Protein AF-A0A7S2C0X3-F1 (afdb_monomer_lite)

Organism: NCBI:txid236787

InterPro domains:
  IPR001841 Zinc finger, RING-type [PS50089] (4-76)
  IPR001841 Zinc finger, RING-type [SM00184] (4-76)
  IPR013083 Zinc finger, RING/FYVE/PHD-type [G3DSA:3.30.40.10] (1-85)
  IPR018957 Zinc finger, C3HC4 RING-type [PF00097] (43-76)
  IPR040176 RING finger protein RNF121/RNF175 [PTHR13407] (2-126)

pLDDT: mean 72.86, std 16.99, range [35.38, 92.75]

Sequence (144 aa):
KNVCALCGDDLQPSQALALAHPSQQHHHHHHHGGAGSPRKRKVDEPLFTLKCGHTFHESCIRGWTIVGKQNQCPYCVEPVDLSRILGSSPWQKQSLVWIHLLDAVRYLIVWHPIILAMAHFVVHMFYPHATLLAHHHHQAMRGN

Secondary structure (DSSP, 8-state):
--B-TTT--B---HHHHTT--S----------S---------TTPPEEE-TTS-EEEHHHHHHHHHTS---B-TTT-PBP-HHHHHHT-THHHHHHHHHHHHHHHHHHHHHHHHHHHHHHHHHHHHHHHHHHHHHHHHHHTT--

Foldseek 3Di:
DQAAPQPRAGPDDLVVCVPDDPDDDDDDDDDDDDDDDDDDRPSDFDWDAFPVRDIHGLVRVLCCCPVVVQQADPPPRHGGPVCVSCVVDPVVVVVVVVVVVVVVVVVVVVVVVVVVVVVVVVCVVVVVVVVVVVVVVVVVVVPD

Structure (mmCIF, N/CA/C/O backbone):
data_AF-A0A7S2C0X3-F1
#
_entry.id   AF-A0A7S2C0X3-F1
#
loop_
_atom_site.group_PDB
_atom_site.id
_atom_site.type_symbol
_atom_site.label_atom_id
_atom_site.label_alt_id
_atom_site.label_comp_id
_atom_site.label_asym_id
_atom_site.label_entity_id
_atom_site.label_seq_id
_atom_site.pdbx_PDB_ins_code
_atom_site.Cartn_x
_atom_site.Cartn_y
_atom_site.Cartn_z
_atom_site.occupancy
_atom_site.B_iso_or_equiv
_atom_site.auth_seq_id
_atom_site.auth_comp_id
_atom_site.auth_asym_id
_atom_site.auth_atom_id
_atom_site.pdbx_PDB_model_num
ATOM 1 N N . LYS A 1 1 ? -18.003 -3.842 27.999 1.00 55.03 1 LYS A N 1
ATOM 2 C CA . LYS A 1 1 ? -17.880 -5.265 27.596 1.00 55.03 1 LYS A CA 1
ATOM 3 C C . LYS A 1 1 ? -16.709 -5.334 26.627 1.00 55.03 1 LYS A C 1
ATOM 5 O O . LYS A 1 1 ? -16.784 -4.666 25.607 1.00 55.03 1 LYS A O 1
ATOM 10 N N . ASN A 1 2 ? -15.628 -6.033 26.967 1.00 74.19 2 ASN A N 1
ATOM 11 C CA . ASN A 1 2 ? -14.396 -6.066 26.166 1.00 74.19 2 ASN A CA 1
ATOM 12 C C . ASN A 1 2 ? -14.478 -7.174 25.111 1.00 74.19 2 ASN A C 1
ATOM 14 O O . ASN A 1 2 ? -13.654 -8.077 25.105 1.00 74.19 2 ASN A O 1
ATOM 18 N N . VAL A 1 3 ? -15.506 -7.128 24.265 1.00 82.56 3 VAL A N 1
ATOM 19 C CA . VAL A 1 3 ? -15.778 -8.145 23.240 1.00 82.56 3 VAL A CA 1
ATOM 20 C C . VAL A 1 3 ? -15.808 -7.486 21.870 1.00 82.56 3 VAL A C 1
ATOM 22 O O . VAL A 1 3 ? -16.327 -6.380 21.718 1.00 82.56 3 VAL A O 1
ATOM 25 N N . CYS A 1 4 ? -15.248 -8.148 20.867 1.00 83.75 4 CYS A N 1
ATOM 26 C CA . CYS A 1 4 ? -15.265 -7.663 19.497 1.00 83.75 4 CYS A CA 1
ATOM 27 C C . CYS A 1 4 ? -16.658 -7.871 18.884 1.00 83.75 4 CYS A C 1
ATOM 29 O O . CYS A 1 4 ? -17.149 -8.994 18.855 1.00 83.75 4 CYS A O 1
ATOM 31 N N . ALA A 1 5 ? -17.289 -6.831 18.330 1.00 81.62 5 ALA A N 1
ATOM 32 C CA . ALA A 1 5 ? -18.614 -6.957 17.696 1.00 81.62 5 ALA A CA 1
ATOM 33 C C . ALA A 1 5 ? -18.655 -7.887 16.479 1.00 81.62 5 ALA A C 1
ATOM 35 O O . ALA A 1 5 ? -19.716 -8.392 16.132 1.00 81.62 5 ALA A O 1
ATOM 36 N N . LEU A 1 6 ? -17.525 -8.044 15.788 1.00 83.56 6 LEU A N 1
ATOM 37 C CA . LEU A 1 6 ? -17.472 -8.732 14.500 1.00 83.56 6 LEU A CA 1
ATOM 38 C C . LEU A 1 6 ? -17.367 -10.248 14.667 1.00 83.56 6 LEU A C 1
ATOM 40 O O . LEU A 1 6 ? -18.023 -10.991 13.944 1.00 83.56 6 LEU A O 1
ATOM 44 N N . CYS A 1 7 ? -16.560 -10.710 15.625 1.00 82.81 7 CYS A N 1
ATOM 45 C CA . CYS A 1 7 ? -16.402 -12.136 15.916 1.00 82.81 7 CYS A CA 1
ATOM 46 C C . CYS A 1 7 ? -17.118 -12.567 17.205 1.00 82.81 7 CYS A C 1
ATOM 48 O O . CYS A 1 7 ? -17.458 -13.736 17.349 1.00 82.81 7 CYS A O 1
ATOM 50 N N . GLY A 1 8 ? -17.400 -11.646 18.127 1.00 81.12 8 GLY A N 1
ATOM 51 C CA . GLY A 1 8 ? -18.003 -11.926 19.432 1.00 81.12 8 GLY A CA 1
ATOM 52 C C . GLY A 1 8 ? -17.022 -12.417 20.502 1.00 81.12 8 GLY A C 1
ATOM 53 O O . GLY A 1 8 ? -17.470 -12.730 21.600 1.00 81.12 8 GLY A O 1
ATOM 54 N N . ASP A 1 9 ? -15.722 -12.492 20.205 1.00 83.00 9 ASP A N 1
ATOM 55 C CA . ASP A 1 9 ? -14.693 -12.977 21.137 1.00 83.00 9 ASP A CA 1
ATOM 56 C C . ASP A 1 9 ? -14.062 -11.823 21.947 1.00 83.00 9 ASP A C 1
ATOM 58 O O . ASP A 1 9 ? -14.132 -10.654 21.551 1.00 83.00 9 ASP A O 1
ATOM 62 N N . ASP A 1 10 ? -13.424 -12.141 23.078 1.00 82.94 10 ASP A N 1
ATOM 63 C CA . ASP A 1 10 ? -12.807 -11.155 23.973 1.00 82.94 10 ASP A CA 1
ATOM 64 C C . ASP A 1 10 ? -11.604 -10.414 23.348 1.00 82.94 10 ASP A C 1
ATOM 66 O O . ASP A 1 10 ? -10.776 -10.975 22.626 1.00 82.94 10 ASP A O 1
ATOM 70 N N . LEU A 1 11 ? -11.478 -9.130 23.682 1.00 78.75 11 LEU A N 1
ATOM 71 C CA . LEU A 1 11 ? -10.370 -8.237 23.327 1.00 78.75 11 LEU A CA 1
ATOM 72 C C . LEU A 1 11 ? -9.287 -8.276 24.423 1.00 78.75 11 LEU A C 1
ATOM 74 O O . LEU A 1 11 ? -8.953 -7.243 25.007 1.00 78.75 11 LEU A O 1
ATOM 78 N N . GLN A 1 12 ? -8.786 -9.463 24.779 1.00 69.75 12 GLN A N 1
ATOM 79 C CA . GLN A 1 12 ? -7.738 -9.576 25.800 1.00 69.75 12 GLN A CA 1
ATOM 80 C C . GLN A 1 12 ? -6.393 -9.039 25.270 1.00 69.75 12 GLN A C 1
ATOM 82 O O . GLN A 1 12 ? -5.932 -9.485 24.222 1.00 69.75 12 GLN A O 1
ATOM 87 N N . PRO A 1 13 ? -5.729 -8.108 25.982 1.00 58.53 13 PRO A N 1
ATOM 88 C CA . PRO A 1 13 ? -4.366 -7.700 25.661 1.00 58.53 13 PRO A CA 1
ATOM 89 C C . PRO A 1 13 ? -3.381 -8.838 25.955 1.00 58.53 13 PRO A C 1
ATOM 91 O O . PRO A 1 13 ? -3.484 -9.488 26.998 1.00 58.53 13 PRO A O 1
ATOM 94 N N . SER A 1 14 ? -2.377 -9.016 25.094 1.00 55.31 14 SER A N 1
ATOM 95 C CA . SER A 1 14 ? -1.323 -10.044 25.196 1.00 55.31 14 SER A CA 1
ATOM 96 C C . SER A 1 14 ? -0.618 -10.118 26.562 1.00 55.31 14 SER A C 1
ATOM 98 O O . SER A 1 14 ? -0.145 -11.176 26.964 1.00 55.31 14 SER A O 1
ATOM 100 N N . GLN A 1 15 ? -0.583 -9.016 27.316 1.00 53.03 15 GLN A N 1
ATOM 101 C CA . GLN A 1 15 ? 0.047 -8.951 28.640 1.00 53.03 15 GLN A CA 1
ATOM 102 C C . GLN A 1 15 ? -0.810 -9.551 29.767 1.00 53.03 15 GLN A C 1
ATOM 104 O O . GLN A 1 15 ? -0.265 -10.007 30.767 1.00 53.03 15 GLN A O 1
ATOM 109 N N . ALA A 1 16 ? -2.139 -9.589 29.620 1.00 53.50 16 ALA A N 1
ATOM 110 C CA . ALA A 1 16 ? -3.036 -10.073 30.673 1.00 53.50 16 ALA A CA 1
ATOM 111 C C . ALA A 1 16 ? -3.054 -11.608 30.783 1.00 53.50 16 ALA A C 1
ATOM 113 O O . ALA A 1 16 ? -3.403 -12.151 31.829 1.00 53.50 16 ALA A O 1
ATOM 114 N N . LEU A 1 17 ? -2.674 -12.313 29.714 1.00 54.97 17 LEU A N 1
ATOM 115 C CA . LEU A 1 17 ? -2.738 -13.771 29.666 1.00 54.97 17 LEU A CA 1
ATOM 116 C C . LEU A 1 17 ? -1.496 -14.461 30.244 1.00 54.97 17 LEU A C 1
ATOM 118 O O . LEU A 1 17 ? -1.599 -15.590 30.713 1.00 54.97 17 LEU A O 1
ATOM 122 N N . ALA A 1 18 ? -0.345 -13.781 30.282 1.00 51.91 18 ALA A N 1
ATOM 123 C CA . ALA A 1 18 ? 0.886 -14.330 30.864 1.00 51.91 18 ALA A CA 1
ATOM 124 C C . ALA A 1 18 ? 0.771 -14.610 32.379 1.00 51.91 18 ALA A C 1
ATOM 126 O O . ALA A 1 18 ? 1.596 -15.329 32.935 1.00 51.91 18 ALA A O 1
ATOM 127 N N . LEU A 1 19 ? -0.262 -14.073 33.039 1.00 53.78 19 LEU A N 1
ATOM 128 C CA . LEU A 1 19 ? -0.557 -14.284 34.460 1.00 53.78 19 LEU A CA 1
ATOM 129 C C . LEU A 1 19 ? -1.760 -15.214 34.703 1.00 53.78 19 LEU A C 1
ATOM 131 O O . LEU A 1 19 ? -2.078 -15.508 35.854 1.00 53.78 19 LEU A O 1
ATOM 135 N N . ALA A 1 20 ? -2.440 -15.691 33.655 1.00 49.22 20 ALA A N 1
ATOM 136 C CA . ALA A 1 20 ? -3.620 -16.538 33.794 1.00 49.22 20 ALA A CA 1
ATOM 137 C C . ALA A 1 20 ? -3.239 -18.025 33.691 1.00 49.22 20 ALA A C 1
ATOM 139 O O . ALA A 1 20 ? -3.050 -18.577 32.609 1.00 49.22 20 ALA A O 1
ATOM 140 N N . HIS A 1 21 ? -3.129 -18.666 34.853 1.00 42.53 21 HIS A N 1
ATOM 141 C CA . HIS A 1 21 ? -2.991 -20.113 35.030 1.00 42.53 21 HIS A CA 1
ATOM 142 C C . HIS A 1 21 ? -4.037 -20.916 34.210 1.00 42.53 21 HIS A C 1
ATOM 144 O O . HIS A 1 21 ? -5.169 -20.455 34.029 1.00 42.53 21 HIS A O 1
ATOM 150 N N . PRO A 1 22 ? -3.719 -22.145 33.753 1.00 48.06 22 PRO A N 1
ATOM 151 C CA . PRO A 1 22 ? -4.611 -22.968 32.945 1.00 48.06 22 PRO A CA 1
ATOM 152 C C . PRO A 1 22 ? -5.613 -23.705 33.836 1.00 48.06 22 PRO A C 1
ATOM 154 O O . PRO A 1 22 ? -5.431 -24.868 34.180 1.00 48.06 22 PRO A O 1
ATOM 157 N N . SER A 1 23 ? -6.691 -23.042 34.234 1.00 50.03 23 SER A N 1
ATOM 158 C CA . SER A 1 23 ? -7.792 -23.737 34.900 1.00 50.03 23 SER A CA 1
ATOM 159 C C . SER A 1 23 ? -9.096 -22.975 34.736 1.00 50.03 23 SER A C 1
ATOM 161 O O . SER A 1 23 ? -9.427 -22.137 35.565 1.00 50.03 23 SER A O 1
ATOM 163 N N . GLN A 1 24 ? -9.830 -23.269 33.663 1.00 44.59 24 GLN A N 1
ATOM 164 C CA . GLN A 1 24 ? -11.226 -23.718 33.733 1.00 44.59 24 GLN A CA 1
ATOM 165 C C . GLN A 1 24 ? -11.914 -23.571 32.376 1.00 44.59 24 GLN A C 1
ATOM 167 O O . GLN A 1 24 ? -12.149 -22.491 31.837 1.00 44.59 24 GLN A O 1
ATOM 172 N N . GLN A 1 25 ? -12.276 -24.731 31.851 1.00 48.53 25 GLN A N 1
ATOM 173 C CA . GLN A 1 25 ? -13.188 -24.934 30.745 1.00 48.53 25 GLN A CA 1
ATOM 174 C C . GLN A 1 25 ? -14.609 -24.645 31.258 1.00 48.53 25 GLN A C 1
ATOM 176 O O . GLN A 1 25 ? -15.324 -25.552 31.668 1.00 48.53 25 GLN A O 1
ATOM 181 N N . HIS A 1 26 ? -15.013 -23.374 31.307 1.00 37.81 26 HIS A N 1
ATOM 182 C CA . HIS A 1 26 ? -16.409 -23.029 31.576 1.00 37.81 26 HIS A CA 1
ATOM 183 C C . HIS A 1 26 ? -17.205 -23.050 30.267 1.00 37.81 26 HIS A C 1
ATOM 185 O O . HIS A 1 26 ? -17.117 -22.146 29.435 1.00 37.81 26 HIS A O 1
ATOM 191 N N . HIS A 1 27 ? -17.971 -24.127 30.089 1.00 42.06 27 HIS A N 1
ATOM 192 C CA . HIS A 1 27 ? -19.052 -24.222 29.118 1.00 42.06 27 HIS A CA 1
ATOM 193 C C . HIS A 1 27 ? -20.145 -23.209 29.479 1.00 42.06 27 HIS A C 1
ATOM 195 O O . HIS A 1 27 ? -20.892 -23.420 30.430 1.00 42.06 27 HIS A O 1
ATOM 201 N N . HIS A 1 28 ? -20.274 -22.136 28.701 1.00 40.97 28 HIS A N 1
ATOM 202 C CA . HIS A 1 28 ? -21.492 -21.330 28.675 1.00 40.97 28 HIS A CA 1
ATOM 203 C C . HIS A 1 28 ? -22.050 -21.301 27.254 1.00 40.97 28 HIS A C 1
ATOM 205 O O . HIS A 1 28 ? -21.482 -20.705 26.341 1.00 40.97 28 HIS A O 1
ATOM 211 N N . HIS A 1 29 ? -23.174 -21.996 27.087 1.00 40.88 29 HIS A N 1
ATOM 212 C CA . HIS A 1 29 ? -24.052 -21.889 25.933 1.00 40.88 29 HIS A CA 1
ATOM 213 C C . HIS A 1 29 ? -24.716 -20.512 25.922 1.00 40.88 29 HIS A C 1
ATOM 215 O O . HIS A 1 29 ? -25.433 -20.184 26.860 1.00 40.88 29 HIS A O 1
ATOM 221 N N . HIS A 1 30 ? -24.571 -19.766 24.828 1.00 37.25 30 HIS A N 1
ATOM 222 C CA . HIS A 1 30 ? -25.617 -18.861 24.358 1.00 37.25 30 HIS A CA 1
ATOM 223 C C . HIS A 1 30 ? -25.665 -18.880 22.827 1.00 37.25 30 HIS A C 1
ATOM 225 O O . HIS A 1 30 ? -24.678 -18.626 22.139 1.00 37.25 30 HIS A O 1
ATOM 231 N N . HIS A 1 31 ? -26.841 -19.244 22.319 1.00 38.56 31 HIS A N 1
ATOM 232 C CA . HIS A 1 31 ? -27.230 -19.199 20.915 1.00 38.56 31 HIS A CA 1
ATOM 233 C C . HIS A 1 31 ? -27.357 -17.747 20.432 1.00 38.56 31 HIS A C 1
ATOM 235 O O . HIS A 1 31 ? -27.833 -16.907 21.186 1.00 38.56 31 HIS A O 1
ATOM 241 N N . HIS A 1 32 ? -26.965 -17.471 19.181 1.00 37.66 32 HIS A N 1
ATOM 242 C CA . HIS A 1 32 ? -27.822 -16.951 18.097 1.00 37.66 32 HIS A CA 1
ATOM 243 C C . HIS A 1 32 ? -26.966 -16.535 16.877 1.00 37.66 32 HIS A C 1
ATOM 245 O O . HIS A 1 32 ? -26.154 -15.624 16.967 1.00 37.66 32 HIS A O 1
ATOM 251 N N . GLY A 1 33 ? -27.219 -17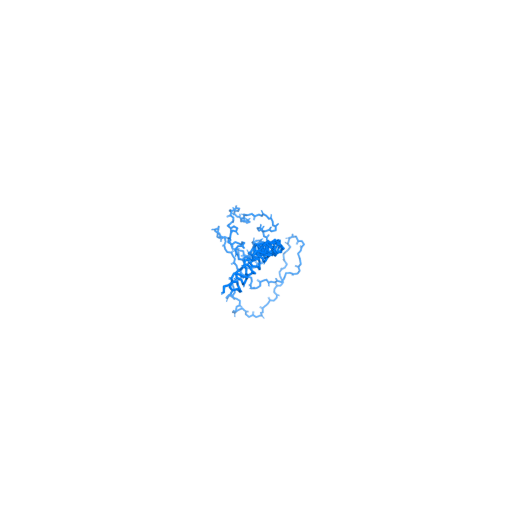.172 15.722 1.00 35.97 33 GLY A N 1
ATOM 252 C CA . GLY A 1 33 ? -27.015 -16.589 14.386 1.00 35.97 33 GLY A CA 1
ATOM 253 C C . GLY A 1 33 ? -25.670 -16.817 13.681 1.00 35.97 33 GLY A C 1
ATOM 254 O O . GLY A 1 33 ? -24.667 -16.211 14.030 1.00 35.97 33 GLY A O 1
ATOM 255 N N . GLY A 1 34 ? -25.704 -17.589 12.588 1.00 35.38 34 GLY A N 1
ATOM 256 C CA . GLY A 1 34 ? -24.687 -17.578 11.527 1.00 35.38 34 GLY A CA 1
ATOM 257 C C . GLY A 1 34 ? -23.724 -18.765 11.554 1.00 35.38 34 GLY A C 1
ATOM 258 O O . GLY A 1 34 ? -22.936 -18.917 12.480 1.00 35.38 34 GLY A O 1
ATOM 259 N N . ALA A 1 35 ? -23.791 -19.606 10.520 1.00 39.38 35 ALA A N 1
ATOM 260 C CA . ALA A 1 35 ? -22.957 -20.790 10.328 1.00 39.38 35 ALA A CA 1
ATOM 261 C C . ALA A 1 35 ? -21.456 -20.467 10.476 1.00 39.38 35 ALA A C 1
ATOM 263 O O . ALA A 1 35 ? -20.882 -19.755 9.655 1.00 39.38 35 ALA A O 1
ATOM 264 N N . GLY A 1 36 ? -20.827 -20.983 11.534 1.00 36.97 36 GLY A N 1
ATOM 265 C CA . GLY A 1 36 ? -19.445 -20.679 11.891 1.00 36.97 36 GLY A CA 1
ATOM 266 C C . GLY A 1 36 ? -18.690 -21.918 12.362 1.00 36.97 36 GLY A C 1
ATOM 267 O O . GLY A 1 36 ? -19.106 -22.592 13.299 1.00 36.97 36 GLY A O 1
ATOM 268 N N . SER A 1 37 ? -17.578 -22.180 11.677 1.00 41.25 37 SER A N 1
ATOM 269 C CA . SER A 1 37 ? -16.485 -23.119 11.975 1.00 41.25 37 SER A CA 1
ATOM 270 C C . SER A 1 37 ? -16.065 -23.150 13.467 1.00 41.25 37 SER A C 1
ATOM 272 O O . SER A 1 37 ? -16.280 -22.153 14.164 1.00 41.25 37 SER A O 1
ATOM 274 N N . PRO A 1 38 ? -15.432 -24.230 13.987 1.00 45.44 38 PRO A N 1
ATOM 275 C CA . PRO A 1 38 ? -15.041 -24.327 15.396 1.00 45.44 38 PRO A CA 1
ATOM 276 C C . PRO A 1 38 ? -14.116 -23.162 15.779 1.00 45.44 38 PRO A C 1
ATOM 278 O O . PRO A 1 38 ? -13.024 -23.010 15.228 1.00 45.44 38 PRO A O 1
ATOM 281 N N . ARG A 1 39 ? -14.568 -22.305 16.706 1.00 47.28 39 ARG A N 1
ATOM 282 C CA . ARG A 1 39 ? -13.864 -21.079 17.108 1.00 47.28 39 ARG A CA 1
ATOM 283 C C . ARG A 1 39 ? -12.588 -21.406 17.876 1.00 47.28 39 ARG A C 1
ATOM 285 O O . ARG A 1 39 ? -12.610 -21.696 19.070 1.00 47.28 39 ARG A O 1
ATOM 292 N N . LYS A 1 40 ? -11.451 -21.307 17.192 1.00 52.50 40 LYS A N 1
ATOM 293 C CA . LYS A 1 40 ? -10.143 -21.211 17.835 1.00 52.50 40 LYS A CA 1
ATOM 294 C C . LYS A 1 40 ? -10.025 -19.803 18.425 1.00 52.50 40 LYS A C 1
ATOM 296 O O . LYS A 1 40 ? -9.996 -18.831 17.675 1.00 52.50 40 LYS A O 1
ATOM 301 N N . ARG A 1 41 ? -9.989 -19.701 19.756 1.00 57.88 41 ARG A N 1
ATOM 302 C CA . ARG A 1 41 ? -9.781 -18.439 20.485 1.00 57.88 41 ARG A CA 1
ATOM 303 C C . ARG A 1 41 ? -8.510 -17.773 19.939 1.00 57.88 41 ARG A C 1
ATOM 305 O O . ARG A 1 41 ? -7.440 -18.382 19.983 1.00 57.88 41 ARG A O 1
ATOM 312 N N . LYS A 1 42 ? -8.624 -16.573 19.366 1.00 59.75 42 LYS A N 1
ATOM 313 C CA . LYS A 1 42 ? -7.481 -15.845 18.795 1.00 59.75 42 LYS A CA 1
ATOM 314 C C . LYS A 1 42 ? -6.748 -15.094 19.899 1.00 59.75 42 LYS A C 1
ATOM 316 O O . LYS A 1 42 ? -6.930 -13.898 20.079 1.00 59.75 42 LYS A O 1
ATOM 321 N N . VAL A 1 43 ? -5.976 -15.843 20.672 1.00 60.00 43 VAL A N 1
ATOM 322 C CA . VAL A 1 43 ? -5.312 -15.364 21.890 1.00 60.00 43 VAL A CA 1
ATOM 323 C C . VAL A 1 43 ? -4.236 -14.301 21.609 1.00 60.00 43 VAL A C 1
ATOM 325 O O . VAL A 1 43 ? -3.962 -13.481 22.476 1.00 60.00 43 VAL A O 1
ATOM 328 N N . ASP A 1 44 ? -3.714 -14.238 20.380 1.00 64.69 44 ASP A N 1
ATOM 329 C CA . ASP A 1 44 ? -2.559 -13.395 20.037 1.00 64.69 44 ASP A CA 1
ATOM 330 C C . ASP A 1 44 ? -2.820 -12.407 18.888 1.00 64.69 44 ASP A C 1
ATOM 332 O O . ASP A 1 44 ? -1.878 -11.879 18.295 1.00 64.69 44 ASP A O 1
ATOM 336 N N . GLU A 1 45 ? -4.079 -12.170 18.505 1.00 77.56 45 GLU A N 1
ATOM 337 C CA . GLU A 1 45 ? -4.337 -11.247 17.396 1.00 77.56 45 GLU A CA 1
ATOM 338 C C . GLU A 1 45 ? -4.199 -9.782 17.846 1.00 77.56 45 GLU A C 1
ATOM 340 O O . GLU A 1 45 ? -4.812 -9.395 18.846 1.00 77.56 45 GLU A O 1
ATOM 345 N N . PRO A 1 46 ? -3.438 -8.940 17.116 1.00 81.00 46 PRO A N 1
ATOM 346 C CA . PRO A 1 46 ? -3.322 -7.526 17.438 1.00 81.00 46 PRO A CA 1
ATOM 347 C C . PRO A 1 46 ? -4.690 -6.840 17.451 1.00 81.00 46 PRO A C 1
ATOM 349 O O . PRO A 1 46 ? -5.550 -7.064 16.593 1.00 81.00 46 PRO A O 1
ATOM 352 N N . LEU A 1 47 ? -4.881 -5.981 18.449 1.00 85.88 47 LEU A N 1
ATOM 353 C CA . LEU A 1 47 ? -6.059 -5.136 18.573 1.00 85.88 47 LEU A CA 1
ATOM 354 C C . LEU A 1 47 ? -5.835 -3.830 17.811 1.00 85.88 47 LEU A C 1
ATOM 356 O O . LEU A 1 47 ? -4.767 -3.226 17.883 1.00 85.88 47 LEU A O 1
ATOM 360 N N . PHE A 1 48 ? -6.868 -3.375 17.114 1.00 85.56 48 PHE A N 1
ATOM 361 C CA . PHE A 1 48 ? -6.875 -2.143 16.347 1.00 85.56 48 PHE A CA 1
ATOM 362 C C . PHE A 1 48 ? -7.986 -1.220 16.849 1.00 85.56 48 PHE A C 1
ATOM 364 O O . PHE A 1 48 ? -9.171 -1.564 16.797 1.00 85.56 48 PHE A O 1
ATOM 371 N N . THR A 1 49 ? -7.600 -0.034 17.318 1.00 87.94 49 THR A N 1
ATOM 372 C CA . THR A 1 49 ? -8.529 1.014 17.758 1.00 87.94 49 THR A CA 1
ATOM 373 C C . THR A 1 49 ? -8.737 2.028 16.640 1.00 87.94 49 THR A C 1
ATOM 375 O O . THR A 1 49 ? -7.788 2.618 16.120 1.00 87.94 49 THR A O 1
ATOM 378 N N . LEU A 1 50 ? -9.994 2.237 16.263 1.00 88.06 50 LEU A N 1
ATOM 379 C CA . LEU A 1 50 ? -10.394 3.220 15.258 1.00 88.06 50 LEU A CA 1
ATOM 380 C C . LEU A 1 50 ? -10.361 4.649 15.818 1.00 88.06 50 LEU A C 1
ATOM 382 O O . LEU A 1 50 ? -10.339 4.854 17.029 1.00 88.06 50 LEU A O 1
ATOM 386 N N . LYS A 1 51 ? -10.440 5.654 14.933 1.00 85.81 51 LYS A N 1
ATOM 387 C CA . LYS A 1 51 ? -10.546 7.076 15.332 1.00 85.81 51 LYS A CA 1
ATOM 388 C C . LYS A 1 51 ? -11.777 7.348 16.205 1.00 85.81 51 LYS A C 1
ATOM 390 O O . LYS A 1 51 ? -11.702 8.155 17.121 1.00 85.81 51 LYS A O 1
ATOM 395 N N . CYS A 1 52 ? -12.848 6.589 15.978 1.00 88.88 52 CYS A N 1
ATOM 396 C CA . CYS A 1 52 ? -14.076 6.622 16.764 1.00 88.88 52 CYS A CA 1
ATOM 397 C C . CYS A 1 52 ? -13.941 6.060 18.192 1.00 88.88 52 CYS A C 1
ATOM 399 O O . CYS A 1 52 ? -14.917 6.045 18.936 1.00 88.88 52 CYS A O 1
ATOM 401 N N . GLY A 1 53 ? -12.773 5.519 18.563 1.00 86.69 53 GLY A N 1
ATOM 402 C CA . GLY A 1 53 ? -12.512 4.930 19.880 1.00 86.69 53 GLY A CA 1
ATOM 403 C C . GLY A 1 53 ? -12.956 3.473 20.047 1.00 86.69 53 GLY A C 1
ATOM 404 O O . GLY A 1 53 ? -12.650 2.865 21.069 1.00 86.69 53 GLY A O 1
ATOM 405 N N . HIS A 1 54 ? -13.631 2.877 19.059 1.00 88.94 54 HIS A N 1
ATOM 406 C CA . HIS A 1 54 ? -13.993 1.459 19.103 1.00 88.94 54 HIS A CA 1
ATOM 407 C C . HIS A 1 54 ? -12.800 0.561 18.744 1.00 88.94 54 HIS A C 1
ATOM 409 O O . HIS A 1 54 ? -12.093 0.808 17.762 1.00 88.94 54 HIS A O 1
ATOM 415 N N . THR A 1 55 ? -12.614 -0.507 19.520 1.00 87.44 55 THR A N 1
ATOM 416 C CA . THR A 1 55 ? -11.509 -1.464 19.375 1.00 87.44 55 THR A CA 1
ATOM 417 C C . THR A 1 55 ? -12.009 -2.794 18.818 1.00 87.44 55 THR A C 1
ATOM 419 O O . THR A 1 55 ? -13.021 -3.328 19.270 1.00 87.44 55 THR A O 1
ATOM 422 N N . PHE A 1 56 ? -11.282 -3.348 17.853 1.00 88.19 56 PHE A N 1
ATOM 423 C CA . PHE A 1 56 ? -11.578 -4.626 17.202 1.00 88.19 56 PHE A CA 1
ATOM 424 C C . PHE A 1 56 ? -10.286 -5.427 17.013 1.00 88.19 56 PHE A C 1
ATOM 426 O O . PHE A 1 56 ? -9.205 -4.851 17.078 1.00 88.19 56 PHE A O 1
ATOM 433 N N . HIS A 1 57 ? -10.359 -6.731 16.732 1.00 88.38 57 HIS A N 1
ATOM 434 C CA . HIS A 1 57 ? -9.172 -7.445 16.245 1.00 88.38 57 HIS A CA 1
ATOM 435 C C . HIS A 1 57 ? -8.814 -6.978 14.826 1.00 88.38 57 HIS A C 1
ATOM 437 O O . HIS A 1 57 ? -9.710 -6.721 14.012 1.00 88.38 57 HIS A O 1
ATOM 443 N N . GLU A 1 58 ? -7.520 -6.872 14.519 1.00 86.31 58 GLU A N 1
ATOM 444 C CA . GLU A 1 58 ? -7.025 -6.340 13.243 1.00 86.31 58 GLU A CA 1
ATOM 445 C C . GLU A 1 58 ? -7.586 -7.106 12.030 1.00 86.31 58 GLU A C 1
ATOM 447 O O . GLU A 1 58 ? -7.995 -6.491 11.043 1.00 86.31 58 GLU A O 1
ATOM 452 N N . SER A 1 59 ? -7.689 -8.438 12.098 1.00 85.62 59 SER A N 1
ATOM 453 C CA . SER A 1 59 ? -8.248 -9.243 11.005 1.00 85.62 59 SER A CA 1
ATOM 454 C C . SER A 1 59 ? -9.753 -9.064 10.856 1.00 85.62 59 SER A C 1
ATOM 456 O O . SER A 1 59 ? -10.256 -9.101 9.734 1.00 85.62 59 SER A O 1
ATOM 458 N N . CYS A 1 60 ? -10.476 -8.834 11.955 1.00 88.00 60 CYS A N 1
ATOM 459 C CA . CYS A 1 60 ? -11.920 -8.645 11.916 1.00 88.00 60 CYS A CA 1
ATOM 460 C C . CYS A 1 60 ? -12.262 -7.336 11.204 1.00 88.00 60 CYS A C 1
ATOM 462 O O . CYS A 1 60 ? -13.036 -7.337 10.246 1.00 88.00 60 CYS A O 1
ATOM 464 N N . ILE A 1 61 ? -11.639 -6.228 11.622 1.00 87.75 61 ILE A N 1
ATOM 465 C CA . ILE A 1 61 ? -11.884 -4.927 10.991 1.00 87.75 61 ILE A CA 1
ATOM 466 C C . ILE A 1 61 ? -11.369 -4.890 9.546 1.00 87.75 61 ILE A C 1
ATOM 468 O O . ILE A 1 61 ? -12.031 -4.324 8.680 1.00 87.75 61 ILE A O 1
ATOM 472 N N . ARG A 1 62 ? -10.250 -5.563 9.243 1.00 87.06 62 ARG A N 1
ATOM 473 C CA . ARG A 1 62 ? -9.764 -5.728 7.866 1.00 87.06 62 ARG A CA 1
ATOM 474 C C . ARG A 1 62 ? -10.737 -6.542 7.007 1.00 87.06 62 ARG A C 1
ATOM 476 O O . ARG A 1 62 ? -10.990 -6.179 5.863 1.00 87.06 62 ARG A O 1
ATOM 483 N N . GLY A 1 63 ? -11.285 -7.637 7.533 1.00 86.75 63 GLY A N 1
ATOM 484 C CA . GLY A 1 63 ? -12.289 -8.442 6.836 1.00 86.75 63 GLY A CA 1
ATOM 485 C C . GLY A 1 63 ? -13.544 -7.629 6.525 1.00 86.75 63 GLY A C 1
ATOM 486 O O . GLY A 1 63 ? -14.048 -7.670 5.406 1.00 86.75 63 GLY A O 1
ATOM 487 N N . TRP A 1 64 ? -13.993 -6.815 7.479 1.00 88.25 64 TRP A N 1
ATOM 488 C CA . TRP A 1 64 ? -15.125 -5.910 7.298 1.00 88.25 64 TRP A CA 1
ATOM 489 C C . TRP A 1 64 ? -14.907 -4.893 6.167 1.00 88.25 64 TRP A C 1
ATOM 491 O O . TRP A 1 64 ? -15.754 -4.768 5.278 1.00 88.25 64 TRP A O 1
ATOM 501 N N . THR A 1 65 ? -13.755 -4.215 6.149 1.00 87.69 65 THR A N 1
ATOM 502 C CA . THR A 1 65 ? -13.472 -3.182 5.142 1.00 87.69 65 THR A CA 1
ATOM 503 C C . THR A 1 65 ? -13.160 -3.760 3.763 1.00 87.69 65 THR A C 1
ATOM 505 O O . THR A 1 65 ? -13.638 -3.231 2.762 1.00 87.69 65 THR A O 1
ATOM 508 N N . ILE A 1 66 ? -12.408 -4.862 3.686 1.00 84.56 66 ILE A N 1
ATOM 509 C CA . ILE A 1 66 ? -11.980 -5.457 2.410 1.00 84.56 66 ILE A CA 1
ATOM 510 C C . ILE A 1 66 ? -13.065 -6.357 1.813 1.00 84.56 66 ILE A C 1
ATOM 512 O O . ILE A 1 66 ? -13.432 -6.189 0.651 1.00 84.56 66 ILE A O 1
ATOM 516 N N . VAL A 1 67 ? -13.582 -7.320 2.584 1.00 81.31 67 VAL A N 1
ATOM 517 C CA . VAL A 1 67 ? -14.533 -8.327 2.076 1.00 81.31 67 VAL A CA 1
ATOM 518 C C . VAL A 1 67 ? -15.936 -7.738 1.990 1.00 81.31 67 VAL A C 1
ATOM 520 O O . VAL A 1 67 ? -16.631 -7.936 0.997 1.00 81.31 67 VAL A O 1
ATOM 523 N N . GLY A 1 68 ? -16.339 -6.975 3.009 1.00 77.06 68 GLY A N 1
ATOM 524 C CA . GLY A 1 68 ? -17.653 -6.337 3.056 1.00 77.06 68 GLY A CA 1
ATOM 525 C C . GLY A 1 68 ? -17.779 -5.086 2.184 1.00 77.06 68 GLY A C 1
ATOM 526 O O . GLY A 1 68 ? -18.898 -4.630 1.966 1.00 77.06 68 GLY A O 1
ATOM 527 N N . LYS A 1 69 ? -16.661 -4.516 1.700 1.00 77.88 69 LYS A N 1
ATOM 528 C CA . LYS A 1 69 ? -16.589 -3.182 1.062 1.00 77.88 69 LYS A CA 1
ATOM 529 C C . LYS A 1 69 ? -17.169 -2.057 1.935 1.00 77.88 69 LYS A C 1
ATOM 531 O O . LYS A 1 69 ? -17.585 -1.017 1.426 1.00 77.88 69 LYS A O 1
ATOM 536 N N . GLN A 1 70 ? -17.224 -2.268 3.251 1.00 83.38 70 GLN A N 1
ATOM 537 C CA . GLN A 1 70 ? -17.792 -1.314 4.197 1.00 83.38 70 GLN A CA 1
ATOM 538 C C . GLN A 1 70 ? -16.686 -0.481 4.830 1.00 83.38 70 GLN A C 1
ATOM 540 O O . GLN A 1 70 ? -15.942 -0.943 5.690 1.00 83.38 70 GLN A O 1
ATOM 545 N N . ASN A 1 71 ? -16.613 0.788 4.443 1.00 84.38 71 ASN A N 1
ATOM 546 C CA . ASN A 1 71 ? -15.575 1.710 4.907 1.00 84.38 71 ASN A CA 1
ATOM 547 C C . ASN A 1 71 ? -15.986 2.452 6.191 1.00 84.38 71 ASN A C 1
ATOM 549 O O . ASN A 1 71 ? -15.605 3.601 6.386 1.00 84.38 71 ASN A O 1
ATOM 553 N N . GLN A 1 72 ? -16.808 1.827 7.038 1.00 89.19 72 GLN A N 1
ATOM 554 C CA . GLN A 1 72 ? -17.495 2.474 8.162 1.00 89.19 72 GLN A CA 1
ATOM 555 C C . GLN A 1 72 ? -17.379 1.621 9.426 1.00 89.19 72 GLN A C 1
ATOM 557 O O . GLN A 1 72 ? -17.396 0.390 9.348 1.00 89.19 72 GLN A O 1
ATOM 562 N N . CYS A 1 73 ? -17.294 2.261 10.592 1.00 89.81 73 CYS A N 1
ATOM 563 C CA . CYS A 1 73 ? -17.319 1.563 11.873 1.00 89.81 73 CYS A CA 1
ATOM 564 C C . CYS A 1 73 ? -18.659 0.815 12.065 1.00 89.81 73 CYS A C 1
ATOM 566 O O . CYS A 1 73 ? -19.708 1.436 11.898 1.00 89.81 73 CYS A O 1
ATOM 568 N N . PRO A 1 74 ? -18.667 -0.461 12.499 1.00 86.25 74 PRO A N 1
ATOM 569 C CA . PRO A 1 74 ? -19.905 -1.208 12.754 1.00 86.25 74 PRO A CA 1
ATOM 570 C C . PRO A 1 74 ? -20.819 -0.595 13.825 1.00 86.25 74 PRO A C 1
ATOM 572 O O . PRO A 1 74 ? -22.023 -0.822 13.800 1.00 86.25 74 PRO A O 1
ATOM 575 N N . TYR A 1 75 ? -20.256 0.154 14.780 1.00 86.31 75 TYR A N 1
ATOM 576 C CA . TYR A 1 75 ? -21.021 0.726 15.892 1.00 86.31 75 TYR A CA 1
ATOM 577 C C . TYR A 1 75 ? -21.553 2.124 15.599 1.00 86.31 75 TYR A C 1
ATOM 579 O O . TYR A 1 75 ? -22.730 2.396 15.801 1.00 86.31 75 TYR A O 1
ATOM 587 N N . CYS A 1 76 ? -20.676 3.026 15.159 1.00 88.75 76 CYS A N 1
ATOM 588 C CA . CYS A 1 76 ? -21.003 4.444 15.006 1.00 88.75 76 CYS A CA 1
ATOM 589 C C . CYS A 1 76 ? -21.111 4.893 13.548 1.00 88.75 76 CYS A C 1
ATOM 591 O O . CYS A 1 76 ? -21.409 6.056 13.304 1.00 88.75 76 CYS A O 1
ATOM 593 N N . VAL A 1 77 ? -20.843 4.003 12.584 1.00 87.88 77 VAL A N 1
ATOM 594 C CA . VAL A 1 77 ? -20.886 4.298 11.139 1.00 87.88 77 VAL A CA 1
ATOM 595 C C . VAL A 1 77 ? -19.902 5.405 10.719 1.00 87.88 77 VAL A C 1
ATOM 597 O O . VAL A 1 77 ? -19.929 5.894 9.596 1.00 87.88 77 VAL A O 1
ATOM 600 N N . GLU A 1 78 ? -18.964 5.776 11.596 1.00 89.62 78 GLU A N 1
ATOM 601 C CA . GLU A 1 78 ? -17.931 6.759 11.280 1.00 89.62 78 GLU A CA 1
ATOM 602 C C . GLU A 1 78 ? -16.993 6.213 10.190 1.00 89.62 78 GLU A C 1
ATOM 604 O O . GLU A 1 78 ? -16.594 5.039 10.268 1.00 89.62 78 GLU A O 1
ATOM 609 N N . PRO A 1 79 ? -16.632 7.024 9.176 1.00 85.12 79 PRO A N 1
ATOM 610 C CA . PRO A 1 79 ? -15.753 6.594 8.103 1.00 85.12 79 PRO A CA 1
ATOM 611 C C . PRO A 1 79 ? -14.385 6.177 8.640 1.00 85.12 79 PRO A C 1
ATOM 613 O O . PRO A 1 79 ? -13.718 6.882 9.400 1.00 85.12 79 PRO A O 1
ATOM 616 N N . VAL A 1 80 ? -13.956 5.000 8.208 1.00 84.31 80 VAL A N 1
ATOM 617 C CA . VAL A 1 80 ? -12.697 4.393 8.609 1.00 84.31 80 VAL A CA 1
ATOM 618 C C . VAL A 1 80 ? -11.587 4.836 7.666 1.00 84.31 80 VAL A C 1
ATOM 620 O O . VAL A 1 80 ? -11.734 4.811 6.446 1.00 84.31 80 VAL A O 1
ATOM 623 N N . ASP A 1 81 ? -10.437 5.198 8.232 1.00 82.06 81 ASP A N 1
ATOM 624 C CA . ASP A 1 81 ? -9.246 5.551 7.463 1.00 82.06 81 ASP A CA 1
ATOM 625 C C . ASP A 1 81 ? -8.597 4.287 6.871 1.00 82.06 81 ASP A C 1
ATOM 627 O O . ASP A 1 81 ? -7.749 3.637 7.493 1.00 82.06 81 ASP A O 1
ATOM 631 N N . LEU A 1 82 ? -9.041 3.914 5.667 1.00 80.62 82 LEU A N 1
ATOM 632 C CA . LEU A 1 82 ? -8.603 2.711 4.952 1.00 80.62 82 LEU A CA 1
ATOM 633 C C . LEU A 1 82 ? -7.090 2.661 4.759 1.00 80.62 82 LEU A C 1
ATOM 635 O O . LEU A 1 82 ? -6.512 1.579 4.778 1.00 80.62 82 LEU A O 1
ATOM 639 N N . SER A 1 83 ? -6.433 3.814 4.638 1.00 77.31 83 SER A N 1
ATOM 640 C CA . SER A 1 83 ? -4.983 3.900 4.462 1.00 77.31 83 SER A CA 1
ATOM 641 C C . SER A 1 83 ? -4.227 3.236 5.614 1.00 77.31 83 SER A C 1
ATOM 643 O O . SER A 1 83 ? -3.213 2.579 5.389 1.00 77.31 83 SER A O 1
ATOM 645 N N . ARG A 1 84 ? -4.741 3.342 6.847 1.00 79.31 84 ARG A N 1
ATOM 646 C CA . ARG A 1 84 ? -4.129 2.716 8.030 1.00 79.31 84 ARG A CA 1
ATOM 647 C C . ARG A 1 84 ? -4.355 1.204 8.080 1.00 79.31 84 ARG A C 1
ATOM 649 O O . ARG A 1 84 ? -3.449 0.477 8.466 1.00 79.31 84 ARG A O 1
ATOM 656 N N . ILE A 1 85 ? -5.529 0.735 7.660 1.00 79.12 85 ILE A N 1
ATOM 657 C CA . ILE A 1 85 ? -5.902 -0.693 7.691 1.00 79.12 85 ILE A CA 1
ATOM 658 C C . ILE A 1 85 ? -5.271 -1.472 6.528 1.00 79.12 85 ILE A C 1
ATOM 660 O O . ILE A 1 85 ? -4.851 -2.619 6.686 1.00 79.12 85 ILE A O 1
ATOM 664 N N . LEU A 1 86 ? -5.196 -0.852 5.349 1.00 75.75 86 LEU A N 1
ATOM 665 C CA . LEU A 1 86 ? -4.578 -1.431 4.155 1.00 75.75 86 LEU A CA 1
ATOM 666 C C . LEU A 1 86 ? -3.052 -1.293 4.184 1.00 75.75 86 LEU A C 1
ATOM 668 O O . LEU A 1 86 ? -2.350 -2.183 3.705 1.00 75.75 86 LEU A O 1
ATOM 672 N N . GLY A 1 87 ? -2.535 -0.221 4.795 1.00 67.88 87 GLY A N 1
ATOM 673 C CA . GLY A 1 87 ? -1.102 0.042 4.933 1.00 67.88 87 GLY A CA 1
ATOM 674 C C . GLY A 1 87 ? -0.350 -0.990 5.778 1.00 67.88 87 GLY A C 1
ATOM 675 O O . GLY A 1 87 ? 0.851 -1.161 5.576 1.00 67.88 87 GLY A O 1
ATOM 676 N N . SER A 1 88 ? -1.039 -1.731 6.657 1.00 65.31 88 SER A N 1
ATOM 677 C CA . SER A 1 88 ? -0.446 -2.867 7.378 1.00 65.31 88 SER A CA 1
ATOM 678 C C . SER A 1 88 ? -0.295 -4.125 6.512 1.00 65.31 88 SER A C 1
ATOM 680 O O . SER A 1 88 ? 0.293 -5.111 6.950 1.00 65.31 88 SER A O 1
ATOM 682 N N . SER A 1 89 ? -0.805 -4.132 5.272 1.00 61.56 89 SER A N 1
ATOM 683 C CA . SER A 1 89 ? -0.573 -5.227 4.328 1.00 61.56 89 SER A CA 1
ATOM 684 C C . SER A 1 89 ? 0.590 -4.886 3.380 1.00 61.56 89 SER A C 1
ATOM 686 O O . SER A 1 89 ? 0.495 -3.949 2.585 1.00 61.56 89 SER A O 1
ATOM 688 N N . PRO A 1 90 ? 1.698 -5.648 3.391 1.00 55.50 90 PRO A N 1
ATOM 689 C CA . PRO A 1 90 ? 2.769 -5.479 2.402 1.00 55.50 90 PRO A CA 1
ATOM 690 C C . PRO A 1 90 ? 2.341 -5.904 0.982 1.00 55.50 90 PRO A C 1
ATOM 692 O O . PRO A 1 90 ? 2.996 -5.557 -0.000 1.00 55.50 90 PRO A O 1
ATOM 695 N N . TRP A 1 91 ? 1.214 -6.612 0.860 1.00 58.72 91 TRP A N 1
ATOM 696 C CA . TRP A 1 91 ? 0.744 -7.261 -0.366 1.00 58.72 91 TRP A CA 1
ATOM 697 C C . TRP A 1 91 ? 0.395 -6.286 -1.502 1.00 58.72 91 TRP A C 1
ATOM 699 O O . TRP A 1 91 ? 0.622 -6.592 -2.670 1.00 58.72 91 TRP A O 1
ATOM 709 N N . GLN A 1 92 ? -0.078 -5.074 -1.186 1.00 56.22 92 GLN A N 1
ATOM 710 C CA . GLN A 1 92 ? -0.429 -4.082 -2.212 1.00 56.22 92 GLN A CA 1
ATOM 711 C C . GLN A 1 92 ? 0.811 -3.471 -2.892 1.00 56.22 92 GLN A C 1
ATOM 713 O O . GLN A 1 92 ? 0.737 -3.017 -4.030 1.00 56.22 92 GLN A O 1
ATOM 718 N N . LYS A 1 93 ? 1.975 -3.500 -2.226 1.00 56.41 93 LYS A N 1
ATOM 719 C CA . LYS A 1 93 ? 3.239 -2.999 -2.792 1.00 56.41 93 LYS A CA 1
ATOM 720 C C . LYS A 1 93 ? 3.883 -4.005 -3.747 1.00 56.41 93 LYS A C 1
ATOM 722 O O . LYS A 1 93 ? 4.557 -3.600 -4.690 1.00 56.41 93 LYS A O 1
ATOM 727 N N . GLN A 1 94 ? 3.651 -5.303 -3.540 1.00 62.47 94 GLN A N 1
ATOM 728 C CA . GLN A 1 94 ? 4.240 -6.350 -4.377 1.00 62.47 94 GLN A CA 1
ATOM 729 C C . GLN A 1 94 ? 3.681 -6.353 -5.809 1.00 62.47 94 GLN A C 1
ATOM 731 O O . GLN A 1 94 ? 4.447 -6.594 -6.740 1.00 62.47 94 GLN A O 1
ATOM 736 N N . SER A 1 95 ? 2.395 -6.036 -6.022 1.00 67.94 95 SER A N 1
ATOM 737 C CA . SER A 1 95 ? 1.834 -6.060 -7.385 1.00 67.94 95 SER A CA 1
ATOM 738 C C . SER A 1 95 ? 2.365 -4.921 -8.264 1.00 67.94 95 SER A C 1
ATOM 740 O O . SER A 1 95 ? 2.645 -5.138 -9.440 1.00 67.94 95 SER A O 1
ATOM 742 N N . LEU A 1 96 ? 2.582 -3.734 -7.689 1.00 74.50 96 LEU A N 1
ATOM 743 C CA . LEU A 1 96 ? 3.088 -2.566 -8.415 1.00 74.50 96 LEU A CA 1
ATOM 744 C C . LEU A 1 96 ? 4.520 -2.783 -8.918 1.00 74.50 96 LEU A C 1
ATOM 746 O O . LEU A 1 96 ? 4.805 -2.535 -10.087 1.00 74.50 96 LEU A O 1
ATOM 750 N N . VAL A 1 97 ? 5.411 -3.305 -8.069 1.00 85.12 97 VAL A N 1
ATOM 751 C CA . VAL A 1 97 ? 6.799 -3.602 -8.469 1.00 85.12 97 VAL A CA 1
ATOM 752 C C . VAL A 1 97 ? 6.838 -4.672 -9.560 1.00 85.12 97 VAL A C 1
ATOM 754 O O . VAL A 1 97 ? 7.611 -4.552 -10.507 1.00 85.12 97 VAL A O 1
ATOM 757 N N . TRP A 1 98 ? 5.976 -5.688 -9.466 1.00 86.50 98 TRP A N 1
ATOM 758 C CA . TRP A 1 98 ? 5.888 -6.741 -10.475 1.00 86.50 98 TRP A CA 1
ATOM 759 C C . TRP A 1 98 ? 5.442 -6.205 -11.839 1.00 86.50 98 TRP A C 1
ATOM 761 O O . TRP A 1 98 ? 6.051 -6.532 -12.853 1.00 86.50 98 TRP A O 1
ATOM 771 N N . ILE A 1 99 ? 4.436 -5.327 -11.864 1.00 89.62 99 ILE A N 1
ATOM 772 C CA . ILE A 1 99 ? 3.959 -4.684 -13.097 1.00 89.62 99 ILE A CA 1
ATOM 773 C C . ILE A 1 99 ? 5.076 -3.859 -13.748 1.00 89.62 99 ILE A C 1
ATOM 775 O O . ILE A 1 99 ? 5.326 -4.008 -14.942 1.00 89.62 99 ILE A O 1
ATOM 779 N N . HIS A 1 100 ? 5.791 -3.044 -12.969 1.00 89.69 100 HIS A N 1
ATOM 780 C CA . HIS A 1 100 ? 6.901 -2.245 -13.493 1.00 89.69 100 HIS A CA 1
ATOM 781 C C . HIS A 1 100 ? 8.072 -3.104 -13.992 1.00 89.69 100 HIS A C 1
ATOM 783 O O . HIS A 1 100 ? 8.667 -2.787 -15.020 1.00 89.69 100 HIS A O 1
ATOM 789 N N . LEU A 1 101 ? 8.389 -4.208 -13.307 1.00 91.75 101 LEU A N 1
ATOM 790 C CA . LEU A 1 101 ? 9.446 -5.130 -13.722 1.00 91.75 101 LEU A CA 1
ATOM 791 C C . LEU A 1 101 ? 9.097 -5.848 -15.032 1.00 91.75 101 LEU A C 1
ATOM 793 O O . LEU A 1 101 ? 9.936 -5.928 -15.927 1.00 91.75 101 LEU A O 1
ATOM 797 N N . LEU A 1 1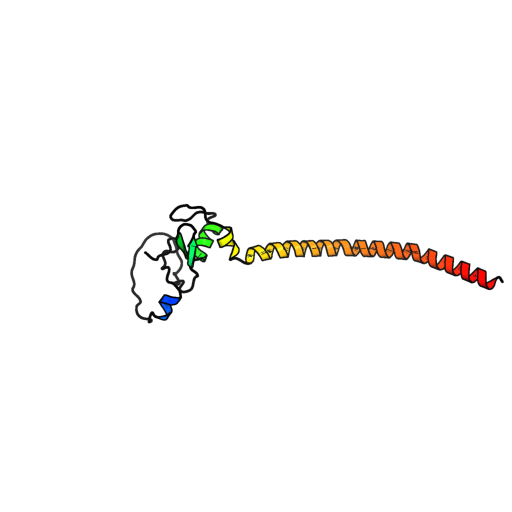02 ? 7.866 -6.348 -15.163 1.00 89.12 102 LEU A N 1
ATOM 798 C CA . LEU A 1 102 ? 7.396 -6.999 -16.387 1.00 89.12 102 LEU A CA 1
ATOM 799 C C . LEU A 1 102 ? 7.469 -6.057 -17.593 1.00 89.12 102 LEU A C 1
ATOM 801 O O . LEU A 1 102 ? 7.897 -6.468 -18.673 1.00 89.12 102 LEU A O 1
ATOM 805 N N . ASP A 1 103 ? 7.092 -4.792 -17.406 1.00 91.62 103 ASP A N 1
ATOM 806 C CA . ASP A 1 103 ? 7.132 -3.801 -18.479 1.00 91.62 103 ASP A CA 1
ATOM 807 C C . ASP A 1 103 ? 8.578 -3.432 -18.854 1.00 91.62 103 ASP A C 1
ATOM 809 O O . ASP A 1 103 ? 8.906 -3.316 -20.036 1.00 91.62 103 ASP A O 1
ATOM 813 N N . ALA A 1 104 ? 9.484 -3.370 -17.870 1.00 91.50 104 ALA A N 1
ATOM 814 C CA . ALA A 1 104 ? 10.916 -3.204 -18.113 1.00 91.50 104 ALA A CA 1
ATOM 815 C C . ALA A 1 104 ? 11.513 -4.383 -18.903 1.00 91.50 104 ALA A C 1
ATOM 817 O O . ALA A 1 104 ? 12.260 -4.166 -19.856 1.00 91.50 104 ALA A O 1
ATOM 818 N N . VAL A 1 105 ? 11.153 -5.627 -18.564 1.00 92.75 105 VAL A N 1
ATOM 819 C CA . VAL A 1 105 ? 11.591 -6.830 -19.297 1.00 92.75 105 VAL A CA 1
ATOM 820 C C . VAL A 1 105 ? 11.075 -6.811 -20.734 1.00 92.75 105 VAL A C 1
ATOM 822 O O . VAL A 1 105 ? 11.833 -7.078 -21.667 1.00 92.75 105 VAL A O 1
ATOM 825 N N . ARG A 1 106 ? 9.806 -6.442 -20.940 1.00 90.31 106 ARG A N 1
ATOM 826 C CA . ARG A 1 106 ? 9.220 -6.303 -22.279 1.00 90.31 106 ARG A CA 1
ATOM 827 C C . ARG A 1 106 ? 9.965 -5.259 -23.109 1.00 90.31 106 ARG A C 1
ATOM 829 O O . ARG A 1 106 ? 10.285 -5.517 -24.268 1.00 90.31 106 ARG A O 1
ATOM 836 N N . TYR A 1 107 ? 10.268 -4.106 -22.518 1.00 91.62 107 TYR A N 1
ATOM 837 C CA . TYR A 1 107 ? 11.045 -3.057 -23.173 1.00 91.62 107 TYR A CA 1
ATOM 838 C C . TYR A 1 107 ? 12.451 -3.557 -23.523 1.00 91.62 107 TYR A C 1
ATOM 840 O O . TYR A 1 107 ? 12.896 -3.410 -24.657 1.00 91.62 107 TYR A O 1
ATOM 848 N N . LEU A 1 108 ? 13.116 -4.252 -22.599 1.00 87.06 108 LEU A N 1
ATOM 849 C CA . LEU A 1 108 ? 14.433 -4.834 -22.825 1.00 87.06 108 LEU A CA 1
ATOM 850 C C . LEU A 1 108 ? 14.421 -5.786 -24.035 1.00 87.06 108 LEU A C 1
ATOM 852 O O . LEU A 1 108 ? 15.250 -5.639 -24.928 1.00 87.06 108 LEU A O 1
ATOM 856 N N . ILE A 1 109 ? 13.447 -6.695 -24.127 1.00 89.75 109 ILE A N 1
ATOM 857 C CA . ILE A 1 109 ? 13.326 -7.651 -25.242 1.00 89.75 109 ILE A CA 1
ATOM 858 C C . ILE A 1 109 ? 13.104 -6.946 -26.587 1.00 89.75 109 ILE A C 1
ATOM 860 O O . ILE A 1 109 ? 13.689 -7.357 -27.583 1.00 89.75 109 ILE A O 1
ATOM 864 N N . VAL A 1 110 ? 12.288 -5.887 -26.631 1.00 91.25 110 VAL A N 1
ATOM 865 C CA . VAL A 1 110 ? 12.003 -5.139 -27.872 1.00 91.25 110 VAL A CA 1
ATOM 866 C C . VAL A 1 110 ? 13.206 -4.315 -28.335 1.00 91.25 110 VAL A C 1
ATOM 868 O O . VAL A 1 110 ? 13.431 -4.178 -29.536 1.00 91.25 110 VAL A O 1
ATOM 871 N N . TRP A 1 111 ? 14.003 -3.783 -27.408 1.00 86.19 111 TRP A N 1
ATOM 872 C CA . TRP A 1 111 ? 15.132 -2.914 -27.744 1.00 86.19 111 TRP A CA 1
ATOM 873 C C . TRP A 1 111 ? 16.389 -3.663 -28.184 1.00 86.19 111 TRP A C 1
ATOM 875 O O . TRP A 1 111 ? 17.110 -3.162 -29.044 1.00 86.19 111 TRP A O 1
ATOM 885 N N . HIS A 1 112 ? 16.638 -4.872 -27.676 1.00 85.31 112 HIS A N 1
ATOM 886 C CA . HIS A 1 112 ? 17.770 -5.698 -28.114 1.00 85.31 112 HIS A CA 1
ATOM 887 C C . HIS A 1 112 ? 17.851 -5.907 -29.645 1.00 85.31 112 HIS A C 1
ATOM 889 O O . HIS A 1 112 ? 18.910 -5.628 -30.212 1.00 85.31 112 HIS A O 1
ATOM 895 N N . PRO A 1 113 ? 16.788 -6.329 -30.362 1.00 85.25 113 PRO A N 1
ATOM 896 C CA . PRO A 1 113 ? 16.845 -6.510 -31.813 1.00 85.25 113 PRO A CA 1
ATOM 897 C C . PRO A 1 113 ? 17.025 -5.190 -32.574 1.00 85.25 113 PRO A C 1
ATOM 899 O O . PRO A 1 113 ? 17.714 -5.175 -33.591 1.00 85.25 113 PRO A O 1
ATOM 902 N N . ILE A 1 114 ? 16.475 -4.077 -32.075 1.00 88.00 114 ILE A N 1
ATOM 903 C CA . ILE A 1 114 ? 16.631 -2.751 -32.696 1.00 88.00 114 ILE A CA 1
ATOM 904 C C . ILE A 1 114 ? 18.082 -2.271 -32.569 1.00 88.00 114 ILE A C 1
ATOM 906 O O . ILE A 1 114 ? 18.682 -1.860 -33.560 1.00 88.00 114 ILE A O 1
ATOM 910 N N . ILE A 1 115 ? 18.675 -2.378 -31.376 1.00 87.56 115 ILE A N 1
ATOM 911 C CA . ILE A 1 115 ? 20.063 -1.964 -31.122 1.00 87.56 115 ILE A CA 1
ATOM 912 C C . ILE A 1 115 ? 21.035 -2.802 -31.960 1.00 87.56 115 ILE A C 1
ATOM 914 O O . ILE A 1 115 ? 21.939 -2.244 -32.580 1.00 87.56 115 ILE A O 1
ATOM 918 N N . LEU A 1 116 ? 20.834 -4.123 -32.032 1.00 89.06 116 LEU A N 1
ATOM 919 C CA . LEU A 1 116 ? 21.679 -5.007 -32.840 1.00 89.06 116 LEU A CA 1
ATOM 920 C C . LEU A 1 116 ? 21.543 -4.722 -34.339 1.00 89.06 116 LEU A C 1
ATOM 922 O O . LEU A 1 116 ? 22.554 -4.667 -35.036 1.00 89.06 116 LEU A O 1
ATOM 926 N N . ALA A 1 117 ? 20.325 -4.487 -34.834 1.00 89.62 117 ALA A N 1
ATOM 927 C CA . ALA A 1 117 ? 20.100 -4.132 -36.232 1.00 89.62 117 ALA A CA 1
ATOM 928 C C . ALA A 1 117 ? 20.769 -2.797 -36.598 1.00 89.62 117 ALA A C 1
ATOM 930 O O . ALA A 1 117 ? 21.442 -2.704 -37.625 1.00 89.62 117 ALA A O 1
ATOM 931 N N . MET A 1 118 ? 20.644 -1.783 -35.736 1.00 90.56 118 MET A N 1
ATOM 932 C CA . MET A 1 118 ? 21.298 -0.487 -35.930 1.00 90.56 118 MET A CA 1
ATOM 933 C C . MET A 1 118 ? 22.823 -0.606 -35.884 1.00 90.56 118 MET A C 1
ATOM 935 O O . MET A 1 118 ? 23.500 -0.082 -36.765 1.00 90.56 118 MET A O 1
ATOM 939 N N . ALA A 1 119 ? 23.374 -1.321 -34.901 1.00 91.06 119 ALA A N 1
ATOM 940 C CA . ALA A 1 119 ? 24.814 -1.536 -34.792 1.00 91.06 119 ALA A CA 1
ATOM 941 C C . ALA A 1 119 ? 25.368 -2.282 -36.016 1.00 91.06 119 ALA A C 1
ATOM 943 O O . ALA A 1 119 ? 26.382 -1.873 -36.579 1.00 91.06 119 ALA A O 1
ATOM 944 N N . HIS A 1 120 ? 24.674 -3.326 -36.477 1.00 89.88 120 HIS A N 1
ATOM 945 C CA . HIS A 1 120 ? 25.051 -4.075 -37.674 1.00 89.88 120 HIS A CA 1
ATOM 946 C C . HIS A 1 120 ? 25.017 -3.198 -38.935 1.00 89.88 120 HIS A C 1
ATOM 948 O O . HIS A 1 120 ? 25.949 -3.232 -39.737 1.00 89.88 120 HIS A O 1
ATOM 954 N N . PHE A 1 121 ? 23.985 -2.363 -39.087 1.00 90.06 121 PHE A N 1
ATOM 955 C CA . PHE A 1 121 ? 23.878 -1.415 -40.196 1.00 90.06 121 PHE A CA 1
ATOM 956 C C . PHE A 1 121 ? 25.029 -0.399 -40.203 1.00 90.06 121 PHE A C 1
ATOM 958 O O . PHE A 1 121 ? 25.659 -0.186 -41.237 1.00 90.06 121 PHE A O 1
ATOM 965 N N . VAL A 1 122 ? 25.345 0.181 -39.042 1.00 90.44 122 VAL A N 1
ATOM 966 C CA . VAL A 1 122 ? 26.460 1.122 -38.872 1.00 90.44 122 VAL A CA 1
ATOM 967 C C . VAL A 1 122 ? 27.778 0.449 -39.248 1.00 90.44 122 VAL A C 1
ATOM 969 O O . VAL A 1 122 ? 28.493 0.946 -40.113 1.00 90.44 122 VAL A O 1
ATOM 972 N N . VAL A 1 123 ? 28.085 -0.717 -38.675 1.00 88.94 123 VAL A N 1
ATOM 973 C CA . VAL A 1 123 ? 29.329 -1.436 -38.988 1.00 88.94 123 VAL A CA 1
ATOM 974 C C . VAL A 1 123 ? 29.433 -1.711 -40.488 1.00 88.94 123 VAL A C 1
ATOM 976 O O . VAL A 1 123 ? 30.455 -1.384 -41.083 1.00 88.94 123 VAL A O 1
ATOM 9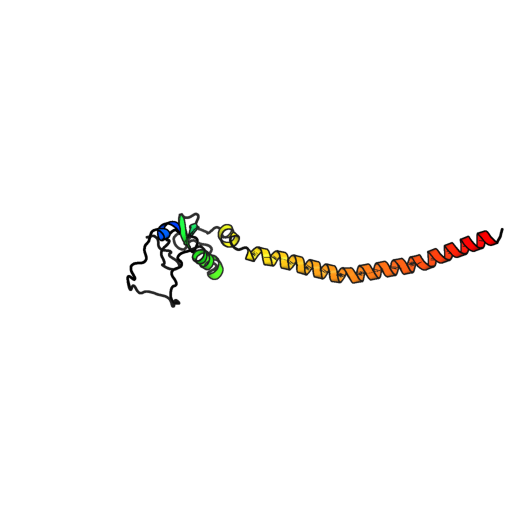79 N N . HIS A 1 124 ? 28.372 -2.213 -41.123 1.00 86.06 124 HIS A N 1
ATOM 980 C CA . HIS A 1 124 ? 28.369 -2.499 -42.558 1.00 86.06 124 HIS A CA 1
ATOM 981 C C . HIS A 1 124 ? 28.525 -1.240 -43.432 1.00 86.06 124 HIS A C 1
ATOM 983 O O . HIS A 1 124 ? 29.118 -1.311 -44.505 1.00 86.06 124 HIS A O 1
ATOM 989 N N . MET A 1 125 ? 28.018 -0.082 -43.001 1.00 85.44 125 MET A N 1
ATOM 990 C CA . MET A 1 125 ? 28.185 1.183 -43.724 1.00 85.44 125 MET A CA 1
ATOM 991 C C . MET A 1 125 ? 29.621 1.727 -43.618 1.00 85.44 125 MET A C 1
ATOM 993 O O . MET A 1 125 ? 30.173 2.213 -44.605 1.00 85.44 125 MET A O 1
ATOM 997 N N . PHE A 1 126 ? 30.248 1.637 -42.440 1.00 82.81 126 PHE A N 1
ATOM 998 C CA . PHE A 1 126 ? 31.571 2.222 -42.186 1.00 82.81 126 PHE A CA 1
ATOM 999 C C . PHE A 1 126 ? 32.752 1.315 -42.593 1.00 82.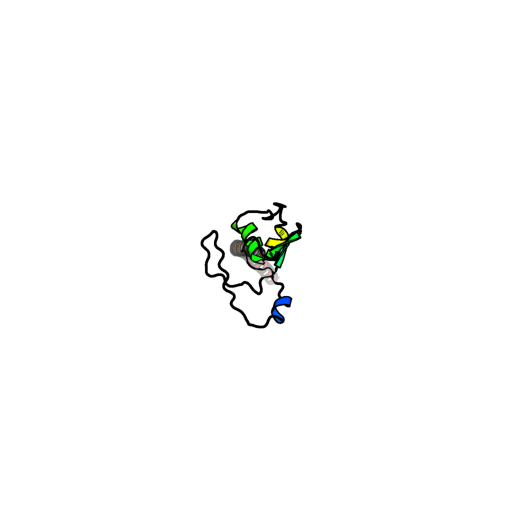81 126 PHE A C 1
ATOM 1001 O O . PHE A 1 126 ? 33.803 1.829 -42.982 1.00 82.81 126 PHE A O 1
ATOM 1008 N N . TYR A 1 127 ? 32.602 -0.016 -42.569 1.00 76.50 127 TYR A N 1
ATOM 1009 C CA . TYR A 1 127 ? 33.663 -0.972 -42.940 1.00 76.50 127 TYR A CA 1
ATOM 1010 C C . TYR A 1 127 ? 34.208 -0.834 -44.384 1.00 76.50 127 TYR A C 1
ATOM 1012 O O . TYR A 1 127 ? 35.432 -0.813 -44.564 1.00 76.50 127 TYR A O 1
ATOM 1020 N N . PRO A 1 128 ? 33.370 -0.709 -45.436 1.00 74.88 128 PRO A N 1
ATOM 1021 C CA . PRO A 1 128 ? 33.859 -0.570 -46.811 1.00 74.88 128 PRO A CA 1
ATOM 1022 C C . PRO A 1 128 ? 34.503 0.801 -47.077 1.00 74.88 128 PRO A C 1
ATOM 1024 O O . PRO A 1 128 ? 35.420 0.907 -47.886 1.00 74.88 128 PRO A O 1
ATOM 1027 N N . HIS A 1 129 ? 34.085 1.852 -46.366 1.00 67.75 129 HIS A N 1
ATOM 1028 C CA . HIS A 1 129 ? 34.654 3.194 -46.525 1.00 67.75 129 HIS A CA 1
ATOM 1029 C C . HIS A 1 129 ? 36.049 3.318 -45.882 1.00 67.75 129 HIS A C 1
ATOM 1031 O O . HIS A 1 129 ? 36.944 3.952 -46.441 1.00 67.75 129 HIS A O 1
ATOM 1037 N N . ALA A 1 130 ? 36.269 2.672 -44.730 1.00 65.50 130 ALA A N 1
ATOM 1038 C CA . ALA A 1 130 ? 37.567 2.665 -44.052 1.00 65.50 130 ALA A CA 1
ATOM 1039 C C . ALA A 1 130 ? 38.640 1.872 -44.825 1.00 65.50 130 ALA A C 1
ATOM 1041 O O . ALA A 1 130 ? 39.794 2.296 -44.898 1.00 65.50 130 ALA A O 1
ATOM 1042 N N . THR A 1 131 ? 38.263 0.751 -45.447 1.00 67.75 131 THR A N 1
ATOM 1043 C CA . THR A 1 131 ? 39.177 -0.073 -46.259 1.00 67.75 131 THR A CA 1
ATOM 1044 C C . THR A 1 131 ? 39.541 0.598 -47.586 1.00 67.75 131 THR A C 1
ATOM 1046 O O . THR A 1 131 ? 40.705 0.561 -47.986 1.00 67.75 131 THR A O 1
ATOM 1049 N N . LEU A 1 132 ? 38.596 1.290 -48.234 1.00 66.25 132 LEU A N 1
ATOM 1050 C CA . LEU A 1 132 ? 38.847 2.046 -49.466 1.00 66.25 132 LEU A CA 1
ATOM 1051 C C . LEU A 1 132 ? 39.837 3.207 -49.249 1.00 66.25 132 LEU A C 1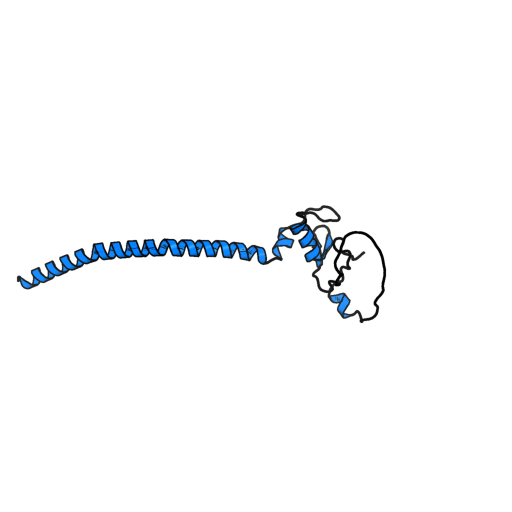
ATOM 1053 O O . LEU A 1 132 ? 40.780 3.371 -50.023 1.00 66.25 132 LEU A O 1
ATOM 1057 N N . LEU A 1 133 ? 39.683 3.971 -48.161 1.00 66.56 133 LEU A N 1
ATOM 1058 C CA . LEU A 1 133 ? 40.623 5.038 -47.789 1.00 66.56 133 LEU A CA 1
ATOM 1059 C C . LEU A 1 133 ? 42.018 4.494 -47.440 1.00 66.56 133 LEU A C 1
ATOM 1061 O O . LEU A 1 133 ? 43.027 5.069 -47.855 1.00 66.56 133 LEU A O 1
ATOM 1065 N N . ALA A 1 134 ? 42.09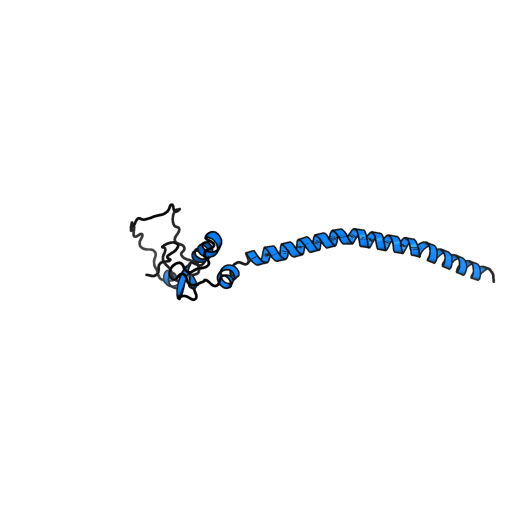0 3.365 -46.727 1.00 68.44 134 ALA A N 1
ATOM 1066 C CA . ALA A 1 134 ? 43.358 2.721 -46.384 1.00 68.44 134 ALA A CA 1
ATOM 1067 C C . ALA A 1 134 ? 44.116 2.216 -47.627 1.00 68.44 134 ALA A C 1
ATOM 1069 O O . ALA A 1 134 ? 45.336 2.370 -47.712 1.00 68.44 134 ALA A O 1
ATOM 1070 N N . HIS A 1 135 ? 43.407 1.672 -48.623 1.00 61.97 135 HIS A N 1
ATOM 1071 C CA . HIS A 1 135 ? 44.014 1.252 -49.887 1.00 61.97 135 HIS A CA 1
ATOM 1072 C C . HIS A 1 135 ? 44.548 2.431 -50.710 1.00 61.97 135 HIS A C 1
ATOM 1074 O O . HIS A 1 135 ? 45.674 2.349 -51.206 1.00 61.97 135 HIS A O 1
ATOM 1080 N N . HIS A 1 136 ? 43.807 3.540 -50.806 1.00 61.97 136 HIS A N 1
ATOM 1081 C CA . HIS A 1 136 ? 44.283 4.742 -51.500 1.00 61.97 136 HIS A CA 1
ATOM 1082 C C . HIS A 1 136 ? 45.539 5.339 -50.846 1.00 61.97 136 HIS A C 1
ATOM 1084 O O . HIS A 1 136 ? 46.491 5.682 -51.548 1.00 61.97 136 HIS A O 1
ATOM 1090 N N . HIS A 1 137 ? 45.594 5.400 -49.512 1.00 63.16 137 HIS A N 1
ATOM 1091 C CA . HIS A 1 137 ? 46.770 5.907 -48.797 1.00 63.16 137 HIS A CA 1
ATOM 1092 C C . HIS A 1 137 ? 48.000 4.997 -48.981 1.00 63.16 137 HIS A C 1
ATOM 1094 O O . HIS A 1 137 ? 49.120 5.477 -49.152 1.00 63.16 137 HIS A O 1
ATOM 1100 N N . HIS A 1 138 ? 47.804 3.673 -49.019 1.00 61.59 138 HIS A N 1
ATOM 1101 C CA . HIS A 1 138 ? 48.895 2.726 -49.257 1.00 61.59 138 HIS A CA 1
ATOM 1102 C C . HIS A 1 138 ? 49.418 2.769 -50.708 1.00 61.59 138 HIS A C 1
ATOM 1104 O O . HIS A 1 138 ? 50.611 2.553 -50.938 1.00 61.59 138 HIS A O 1
ATOM 1110 N N . GLN A 1 139 ? 48.559 3.042 -51.696 1.00 68.75 139 GLN A N 1
ATOM 1111 C CA . GLN A 1 139 ? 48.984 3.223 -53.089 1.00 68.75 139 GLN A CA 1
ATOM 1112 C C . GLN A 1 139 ? 49.761 4.533 -53.289 1.00 68.75 139 GLN A C 1
ATOM 1114 O O . GLN A 1 139 ? 50.774 4.524 -53.985 1.00 68.75 139 GLN A O 1
ATOM 1119 N N . ALA A 1 140 ? 49.366 5.619 -52.618 1.00 68.06 140 ALA A N 1
ATOM 1120 C CA . ALA A 1 140 ? 50.069 6.903 -52.679 1.00 68.06 140 ALA A CA 1
ATOM 1121 C C . ALA A 1 140 ? 51.515 6.834 -52.139 1.00 68.06 140 ALA A C 1
ATOM 1123 O O . ALA A 1 140 ? 52.400 7.487 -52.678 1.00 68.06 140 ALA A O 1
ATOM 1124 N N . MET A 1 141 ? 51.780 5.993 -51.131 1.00 62.94 141 MET A N 1
ATOM 1125 C CA . MET A 1 141 ? 53.116 5.832 -50.528 1.00 62.94 141 MET A CA 1
ATOM 1126 C C . MET A 1 141 ? 54.061 4.897 -51.305 1.00 62.94 141 MET A C 1
ATOM 1128 O O . MET A 1 141 ? 55.250 4.866 -51.014 1.00 62.94 141 MET A O 1
ATOM 1132 N N . ARG A 1 142 ? 53.557 4.105 -52.264 1.00 63.72 142 ARG A N 1
ATOM 1133 C CA . ARG A 1 142 ? 54.386 3.234 -53.128 1.00 63.72 142 ARG A CA 1
ATOM 1134 C C . ARG A 1 142 ? 54.743 3.877 -54.476 1.00 63.72 142 ARG A C 1
ATOM 1136 O O . ARG A 1 142 ? 55.515 3.288 -55.224 1.00 63.72 142 ARG A O 1
ATOM 1143 N N . GLY A 1 143 ? 54.133 5.017 -54.806 1.00 60.75 143 GLY A N 1
ATOM 1144 C CA . GLY A 1 143 ? 54.292 5.713 -56.089 1.00 60.75 143 GLY A CA 1
ATOM 1145 C C . GLY A 1 143 ? 55.299 6.869 -56.092 1.00 60.75 143 GLY A C 1
ATOM 1146 O O . GLY A 1 143 ? 55.419 7.532 -57.118 1.00 60.75 143 GLY A O 1
ATOM 1147 N N . ASN A 1 144 ? 55.990 7.117 -54.977 1.00 51.75 144 ASN A N 1
ATOM 1148 C CA . ASN A 1 144 ? 57.092 8.076 -54.834 1.00 51.75 144 ASN A CA 1
ATOM 1149 C C . ASN A 1 144 ? 58.354 7.334 -54.397 1.00 51.75 144 ASN A C 1
ATOM 1151 O O . ASN A 1 144 ? 59.454 7.764 -54.799 1.00 51.75 144 ASN A O 1
#

Radius of gyration: 35.07 Å; chains: 1; bounding box: 85×33×91 Å